Protein AF-A0A1G1P0Q4-F1 (afdb_monomer)

Structure (mmCIF, N/CA/C/O backbone):
data_AF-A0A1G1P0Q4-F1
#
_entry.id   AF-A0A1G1P0Q4-F1
#
loop_
_atom_site.group_PDB
_atom_site.id
_atom_site.type_symbol
_atom_site.label_atom_id
_atom_site.label_alt_id
_atom_site.label_comp_id
_atom_site.label_asym_id
_atom_site.label_entity_id
_atom_site.label_seq_id
_atom_site.pdbx_PDB_ins_code
_atom_site.Cartn_x
_atom_site.Cartn_y
_atom_site.Cartn_z
_atom_site.occupancy
_atom_site.B_iso_or_equiv
_atom_site.auth_seq_id
_atom_site.auth_comp_id
_atom_site.auth_asym_id
_atom_site.auth_atom_id
_atom_site.pdbx_PDB_model_num
ATOM 1 N N . MET A 1 1 ? 62.555 -42.242 -41.133 1.00 44.44 1 MET A N 1
ATOM 2 C CA . MET A 1 1 ? 62.963 -41.300 -40.067 1.00 44.44 1 MET A CA 1
ATOM 3 C C . MET A 1 1 ? 62.612 -39.876 -40.473 1.00 44.44 1 MET A C 1
ATOM 5 O O . MET A 1 1 ? 63.267 -39.335 -41.353 1.00 44.44 1 MET A O 1
ATOM 9 N N . LYS A 1 2 ? 61.564 -39.318 -39.858 1.00 40.97 2 LYS A N 1
ATOM 10 C CA . LYS A 1 2 ? 61.373 -37.905 -39.478 1.00 40.97 2 LYS A CA 1
ATOM 11 C C . LYS A 1 2 ? 60.018 -37.826 -38.753 1.00 40.97 2 LYS A C 1
ATOM 13 O O . LYS A 1 2 ? 58.978 -37.995 -39.377 1.00 40.97 2 LYS A O 1
ATOM 18 N N . CYS A 1 3 ? 60.074 -37.678 -37.429 1.00 36.78 3 CYS A N 1
ATOM 19 C CA . CYS A 1 3 ? 58.982 -37.215 -36.561 1.00 36.78 3 CYS A CA 1
ATOM 20 C C . CYS A 1 3 ? 58.576 -35.786 -37.001 1.00 36.78 3 CYS A C 1
ATOM 22 O O . CYS A 1 3 ? 59.406 -35.089 -37.582 1.00 36.78 3 CYS A O 1
ATOM 24 N N . SER A 1 4 ? 57.343 -35.293 -36.852 1.00 47.09 4 SER A N 1
ATOM 25 C CA . SER A 1 4 ? 56.634 -34.990 -35.596 1.00 47.09 4 SER A CA 1
ATOM 26 C C . SER A 1 4 ? 55.194 -34.493 -35.902 1.00 47.09 4 SER A C 1
ATOM 28 O O . SER A 1 4 ? 54.896 -34.209 -37.062 1.00 47.09 4 SER A O 1
ATOM 30 N N . PRO A 1 5 ? 54.313 -34.379 -34.885 1.00 57.56 5 PRO A N 1
ATOM 31 C CA . PRO A 1 5 ? 52.849 -34.373 -34.983 1.00 57.56 5 PRO A CA 1
ATOM 32 C C . PRO A 1 5 ? 52.244 -32.962 -34.843 1.00 57.56 5 PRO A C 1
ATOM 34 O O . PRO A 1 5 ? 52.969 -32.028 -34.541 1.00 57.56 5 PRO A O 1
ATOM 37 N N . PHE A 1 6 ? 50.927 -32.800 -35.011 1.00 44.81 6 PHE A N 1
ATOM 38 C CA . PHE A 1 6 ? 50.040 -32.172 -34.013 1.00 44.81 6 PHE A CA 1
ATOM 39 C C . PHE A 1 6 ? 48.583 -32.186 -34.495 1.00 44.81 6 PHE A C 1
ATOM 41 O O . PHE A 1 6 ? 48.262 -31.900 -35.646 1.00 44.81 6 PHE A O 1
ATOM 48 N N . ALA A 1 7 ? 47.717 -32.566 -33.564 1.00 46.75 7 ALA A N 1
ATOM 49 C CA . ALA A 1 7 ? 46.279 -32.689 -33.686 1.00 46.75 7 ALA A CA 1
ATOM 50 C C . ALA A 1 7 ? 45.574 -31.360 -33.994 1.00 46.75 7 ALA A C 1
ATOM 52 O O . ALA A 1 7 ? 46.015 -30.295 -33.564 1.00 46.75 7 ALA A O 1
ATOM 53 N N . ARG A 1 8 ? 44.388 -31.449 -34.602 1.00 42.72 8 ARG A N 1
ATOM 54 C CA . ARG A 1 8 ? 43.324 -30.464 -34.389 1.00 42.72 8 ARG A CA 1
ATOM 55 C C . ARG A 1 8 ? 41.963 -31.152 -34.400 1.00 42.72 8 ARG A C 1
ATOM 57 O O . ARG A 1 8 ? 41.408 -31.481 -35.440 1.00 42.72 8 ARG A O 1
ATOM 64 N N . ALA A 1 9 ? 41.485 -31.406 -33.188 1.00 43.06 9 ALA A N 1
ATOM 65 C CA . ALA A 1 9 ? 40.087 -31.636 -32.888 1.00 43.06 9 ALA A CA 1
ATOM 66 C C . ALA A 1 9 ? 39.317 -30.301 -32.893 1.00 43.06 9 ALA A C 1
ATOM 68 O O . ALA A 1 9 ? 39.923 -29.230 -32.852 1.00 43.06 9 ALA A O 1
ATOM 69 N N . ALA A 1 10 ? 37.993 -30.441 -32.809 1.00 39.91 10 ALA A N 1
ATOM 70 C CA . ALA A 1 10 ? 36.994 -29.467 -32.363 1.00 39.91 10 ALA A CA 1
ATOM 71 C C . ALA A 1 10 ? 36.2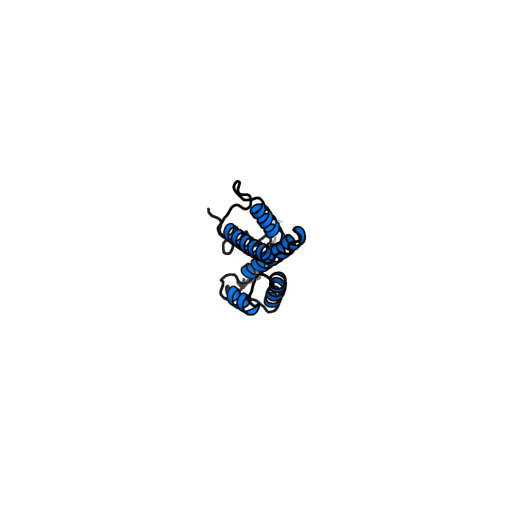00 -28.715 -33.451 1.00 39.91 10 ALA A C 1
ATOM 73 O O . ALA A 1 10 ? 36.581 -27.661 -33.945 1.00 39.91 10 ALA A O 1
ATOM 74 N N . ALA A 1 11 ? 35.023 -29.293 -33.720 1.00 43.69 11 ALA A N 1
ATOM 75 C CA . ALA A 1 11 ? 33.716 -28.668 -33.495 1.00 43.69 11 ALA A CA 1
ATOM 76 C C . ALA A 1 11 ? 33.438 -27.329 -34.203 1.00 43.69 11 ALA A C 1
ATOM 78 O O . ALA A 1 11 ? 33.669 -26.246 -33.669 1.00 43.69 11 ALA A O 1
ATOM 79 N N . GLY A 1 12 ? 32.823 -27.425 -35.384 1.00 38.66 12 GLY A N 1
ATOM 80 C CA . GLY A 1 12 ? 32.175 -26.308 -36.067 1.00 38.66 12 GLY A CA 1
ATOM 81 C C . GLY A 1 12 ? 30.812 -25.982 -35.449 1.00 38.66 12 GLY A C 1
ATOM 82 O O . GLY A 1 12 ? 29.842 -26.695 -35.674 1.00 38.66 12 GLY A O 1
ATOM 83 N N . ALA A 1 13 ? 30.809 -24.919 -34.646 1.00 45.72 13 ALA A N 1
ATOM 84 C CA . ALA A 1 13 ? 29.729 -24.016 -34.240 1.00 45.72 13 ALA A CA 1
ATOM 85 C C . ALA A 1 13 ? 28.263 -24.403 -34.549 1.00 45.72 13 ALA A C 1
ATOM 87 O O . ALA A 1 13 ? 27.768 -24.222 -35.660 1.00 45.72 13 ALA A O 1
ATOM 88 N N . VAL A 1 14 ? 27.520 -24.766 -33.498 1.00 49.31 14 VAL A N 1
ATOM 89 C CA . VAL A 1 14 ? 26.058 -24.611 -33.448 1.00 49.31 14 VAL A CA 1
ATOM 90 C C . VAL A 1 14 ? 25.770 -23.165 -33.040 1.00 49.31 14 VAL A C 1
ATOM 92 O O . VAL A 1 14 ? 26.030 -22.777 -31.901 1.00 49.31 14 VAL A O 1
ATOM 95 N N . LEU A 1 15 ? 25.256 -22.354 -33.967 1.00 42.78 15 LEU A N 1
ATOM 96 C CA . LEU A 1 15 ? 24.732 -21.023 -33.656 1.00 42.78 15 LEU A CA 1
ATOM 97 C C . LEU A 1 15 ? 23.415 -21.189 -32.879 1.00 42.78 15 LEU A C 1
ATOM 99 O O . LEU A 1 15 ? 22.358 -21.417 -33.463 1.00 42.78 15 LEU A O 1
ATOM 103 N N . PHE A 1 16 ? 23.474 -21.085 -31.553 1.00 45.25 16 PHE A N 1
ATOM 104 C CA . PHE A 1 16 ? 22.283 -20.874 -30.735 1.00 45.25 16 PHE A CA 1
ATOM 105 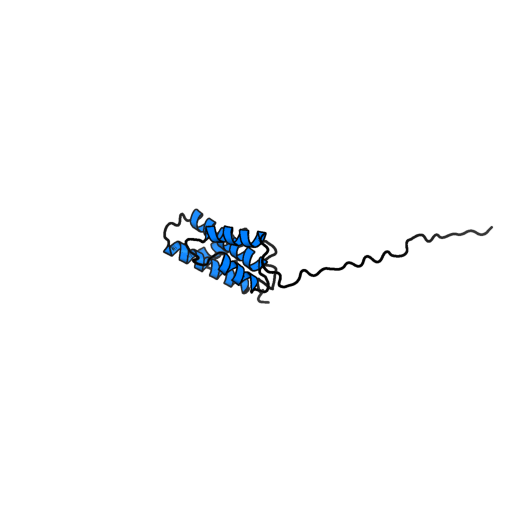C C . PHE A 1 16 ? 21.855 -19.413 -30.887 1.00 45.25 16 PHE A C 1
ATOM 107 O O . PHE A 1 16 ? 22.423 -18.512 -30.270 1.00 45.25 16 PHE A O 1
ATOM 114 N N . ALA A 1 17 ? 20.856 -19.172 -31.734 1.00 48.28 17 ALA A N 1
ATOM 115 C CA . ALA A 1 17 ? 20.127 -17.915 -31.743 1.00 48.28 17 ALA A CA 1
ATOM 116 C C . ALA A 1 17 ? 19.350 -17.804 -30.422 1.00 48.28 17 ALA A C 1
ATOM 118 O O . ALA A 1 17 ? 18.264 -18.362 -30.270 1.00 48.28 17 ALA A O 1
ATOM 119 N N . VAL A 1 18 ? 19.927 -17.107 -29.443 1.00 50.62 18 VAL A N 1
ATOM 120 C CA . VAL A 1 18 ? 19.205 -16.679 -28.243 1.00 50.62 18 VAL A CA 1
ATOM 121 C C . VAL A 1 18 ? 18.271 -15.551 -28.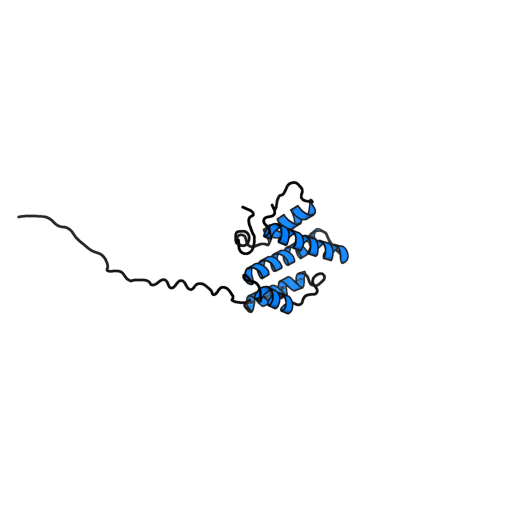673 1.00 50.62 18 VAL A C 1
ATOM 123 O O . VAL A 1 18 ? 18.637 -14.379 -28.686 1.00 50.62 18 VAL A O 1
ATOM 126 N N . LEU A 1 19 ? 17.058 -15.923 -29.083 1.00 42.25 19 LEU A N 1
ATOM 127 C CA . LEU A 1 19 ? 15.924 -15.010 -29.184 1.00 42.25 19 LEU A CA 1
ATOM 128 C C . LEU A 1 19 ? 15.579 -14.555 -27.765 1.00 42.25 19 LEU A C 1
ATOM 130 O O . LEU A 1 19 ? 14.773 -15.173 -27.070 1.00 42.25 19 LEU A O 1
ATOM 134 N N . TRP A 1 20 ? 16.228 -13.481 -27.321 1.00 49.28 20 TRP A N 1
ATOM 135 C CA . TRP A 1 20 ? 15.830 -12.745 -26.132 1.00 49.28 20 TRP A CA 1
ATOM 136 C C . TRP A 1 20 ? 14.453 -12.143 -26.423 1.00 49.28 20 TRP A C 1
ATOM 138 O O . TRP A 1 20 ? 14.332 -11.076 -27.019 1.00 49.28 20 TRP A O 1
ATOM 148 N N . SER A 1 21 ? 13.392 -12.868 -26.070 1.00 42.62 21 SER A N 1
ATOM 149 C CA . SER A 1 21 ? 12.046 -12.305 -26.061 1.00 42.62 21 SER A CA 1
ATOM 150 C C . SER A 1 21 ? 12.016 -11.267 -24.947 1.00 42.62 21 SER A C 1
ATOM 152 O O . SER A 1 21 ? 11.868 -11.608 -23.775 1.00 42.62 21 SER A O 1
ATOM 154 N N . ALA A 1 22 ? 12.230 -10.001 -25.301 1.00 51.31 22 ALA A N 1
ATOM 155 C CA . ALA A 1 22 ? 11.857 -8.893 -24.443 1.00 51.31 22 ALA A CA 1
ATOM 156 C C . ALA A 1 22 ? 10.357 -9.049 -24.158 1.00 51.31 22 ALA A C 1
ATOM 158 O O . ALA A 1 22 ? 9.542 -9.021 -25.083 1.00 51.31 22 ALA A O 1
ATOM 159 N N . ALA A 1 23 ? 9.997 -9.300 -22.897 1.00 47.41 23 ALA A N 1
ATOM 160 C CA . ALA A 1 23 ? 8.605 -9.252 -22.480 1.00 47.41 23 ALA A CA 1
ATOM 161 C C . ALA A 1 23 ? 8.045 -7.885 -22.909 1.00 47.41 23 ALA A C 1
ATOM 163 O O . ALA A 1 23 ? 8.718 -6.875 -22.683 1.00 47.41 23 ALA A O 1
ATOM 164 N N . PRO A 1 24 ? 6.879 -7.826 -23.574 1.00 49.62 24 PRO A N 1
ATOM 165 C CA . PRO A 1 24 ? 6.368 -6.564 -24.076 1.00 49.62 24 PRO A CA 1
ATOM 166 C C . PRO A 1 24 ? 6.151 -5.617 -22.895 1.00 49.62 24 PRO A C 1
ATOM 168 O O . PRO A 1 24 ? 5.352 -5.893 -21.997 1.00 49.62 24 PRO A O 1
ATOM 171 N N . ALA A 1 25 ? 6.876 -4.498 -22.900 1.00 48.16 25 ALA A N 1
ATOM 172 C CA . ALA A 1 25 ? 6.549 -3.351 -22.072 1.00 48.16 25 ALA A CA 1
ATOM 173 C C . ALA A 1 25 ? 5.105 -2.944 -22.415 1.00 48.16 25 ALA A C 1
ATOM 175 O O . ALA A 1 25 ? 4.821 -2.593 -23.559 1.00 48.16 25 ALA A O 1
ATOM 176 N N . GLY A 1 26 ? 4.185 -3.084 -21.456 1.00 56.97 26 GLY A N 1
ATOM 177 C CA . GLY A 1 26 ? 2.760 -2.780 -21.647 1.00 56.97 26 GLY A CA 1
ATOM 178 C C . GLY A 1 26 ? 1.783 -3.950 -21.480 1.00 56.97 26 GLY A C 1
ATOM 179 O O . GLY A 1 26 ? 0.600 -3.787 -21.771 1.00 56.97 26 GLY A O 1
ATOM 180 N N . ALA A 1 27 ? 2.216 -5.122 -21.004 1.00 70.50 27 ALA A N 1
ATOM 181 C CA . ALA A 1 27 ? 1.265 -6.150 -20.581 1.00 70.50 27 ALA A CA 1
ATOM 182 C C . ALA A 1 27 ? 0.580 -5.733 -19.264 1.00 70.50 27 ALA A C 1
ATOM 184 O O . ALA A 1 27 ? 1.242 -5.549 -18.242 1.00 70.50 27 ALA A O 1
ATOM 185 N N . GLY A 1 28 ? -0.748 -5.581 -19.295 1.00 87.00 28 GLY A N 1
ATOM 186 C CA . GLY A 1 28 ? -1.556 -5.376 -18.092 1.00 87.00 28 GLY A CA 1
ATOM 187 C C . GLY A 1 28 ? -1.462 -6.553 -17.113 1.00 87.00 28 GLY A C 1
ATOM 188 O O . GLY A 1 28 ? -0.876 -7.598 -17.405 1.00 87.00 28 GLY A O 1
ATOM 189 N N . LEU A 1 29 ? -2.058 -6.391 -15.934 1.00 92.62 29 LEU A N 1
ATOM 190 C CA . LEU A 1 29 ? -2.096 -7.419 -14.906 1.00 92.62 29 LEU A CA 1
ATOM 191 C C . LEU A 1 29 ? -2.792 -8.691 -15.408 1.00 92.62 29 LEU A C 1
ATOM 193 O O . LEU A 1 29 ? -3.861 -8.668 -16.009 1.00 92.62 29 LEU A O 1
ATOM 197 N N . THR A 1 30 ? -2.175 -9.824 -15.106 1.00 93.94 30 THR A N 1
ATOM 198 C CA . THR A 1 30 ? -2.726 -11.167 -15.311 1.00 93.94 30 THR A CA 1
ATOM 199 C C . THR A 1 30 ? -3.786 -11.493 -14.256 1.00 93.94 30 THR A C 1
ATOM 201 O O . THR A 1 30 ? -3.768 -10.940 -13.158 1.00 93.94 30 THR A O 1
ATOM 204 N N . GLY A 1 31 ? -4.646 -12.487 -14.502 1.00 92.12 31 GLY A N 1
ATOM 205 C CA . GLY A 1 31 ? -5.685 -12.879 -13.534 1.00 92.12 31 GLY A CA 1
ATOM 206 C C . GLY A 1 31 ? -5.153 -13.286 -12.147 1.00 92.12 31 GLY A C 1
ATOM 207 O O . GLY A 1 31 ? -5.824 -13.089 -11.135 1.00 92.12 31 GLY A O 1
ATOM 208 N N . GLY A 1 32 ? -3.924 -13.812 -12.056 1.00 94.62 32 GLY A N 1
ATOM 209 C CA . GLY A 1 32 ? -3.269 -14.069 -10.766 1.00 94.62 32 GLY A CA 1
ATOM 210 C C . GLY A 1 32 ? -2.893 -12.784 -10.019 1.00 94.62 32 GLY A C 1
ATOM 211 O O . GLY A 1 32 ? -3.009 -12.714 -8.797 1.00 94.62 32 GLY A O 1
ATOM 212 N N . GLN A 1 33 ? -2.488 -11.750 -10.751 1.00 97.00 33 GLN A N 1
ATOM 213 C CA . GLN A 1 33 ? -2.165 -10.430 -10.211 1.00 97.00 33 GLN A CA 1
ATOM 214 C C . GLN A 1 33 ? -3.430 -9.628 -9.861 1.00 97.00 33 GLN A C 1
ATOM 216 O O . GLN A 1 33 ? -3.458 -8.958 -8.835 1.00 97.00 33 GLN A O 1
ATOM 221 N N . GLU A 1 34 ? -4.513 -9.762 -10.624 1.00 97.00 34 GLU A N 1
ATOM 222 C CA . GLU A 1 34 ? -5.813 -9.166 -10.280 1.00 97.00 34 GLU A CA 1
ATOM 223 C C . GLU A 1 34 ? -6.367 -9.720 -8.956 1.00 97.00 34 GLU A C 1
ATOM 225 O O . GLU A 1 34 ? -6.865 -8.969 -8.115 1.00 97.00 34 GLU A O 1
ATOM 230 N N . LYS A 1 35 ? -6.210 -11.030 -8.705 1.00 97.50 35 LYS A N 1
ATOM 231 C CA . LYS A 1 35 ? -6.560 -11.636 -7.406 1.00 97.50 35 LYS A CA 1
ATOM 232 C C . LYS A 1 35 ? -5.754 -11.041 -6.252 1.00 97.50 35 LYS A C 1
ATOM 234 O O . LYS A 1 35 ? -6.303 -10.834 -5.172 1.00 97.50 35 LYS A O 1
ATOM 239 N N . ARG A 1 36 ? -4.473 -10.745 -6.480 1.00 98.19 36 ARG A N 1
ATOM 240 C CA . ARG A 1 36 ? -3.609 -10.084 -5.494 1.00 98.19 36 ARG A CA 1
ATOM 241 C C . ARG A 1 36 ? -4.073 -8.657 -5.190 1.00 98.19 36 ARG A C 1
ATOM 243 O O . ARG A 1 36 ? -4.115 -8.290 -4.020 1.00 98.19 36 ARG A O 1
ATOM 250 N N . VAL A 1 37 ? -4.534 -7.899 -6.196 1.00 98.06 37 VAL A N 1
ATOM 251 C CA . VAL A 1 37 ? -5.185 -6.590 -5.965 1.00 98.06 37 VAL A CA 1
ATOM 252 C C . VAL A 1 37 ? -6.384 -6.747 -5.032 1.00 98.06 37 VAL A C 1
ATOM 254 O O . VAL A 1 37 ? -6.495 -6.014 -4.053 1.00 98.06 37 VAL A O 1
ATOM 257 N N . ALA A 1 38 ? -7.266 -7.716 -5.296 1.00 97.62 38 ALA A N 1
ATOM 258 C CA . ALA A 1 38 ? -8.448 -7.940 -4.464 1.00 97.62 38 ALA A CA 1
ATOM 259 C C . ALA A 1 38 ? -8.083 -8.291 -3.009 1.00 97.62 38 ALA A C 1
ATOM 261 O O . ALA A 1 38 ? -8.677 -7.745 -2.081 1.00 97.62 38 ALA A O 1
ATOM 262 N N . GLN A 1 39 ? -7.075 -9.145 -2.804 1.00 98.00 39 GLN A N 1
ATOM 263 C CA . GLN A 1 39 ? -6.579 -9.508 -1.472 1.00 98.00 39 GLN A CA 1
ATOM 264 C C . GLN A 1 39 ? -5.997 -8.305 -0.722 1.00 98.00 39 GLN A C 1
ATOM 266 O O . GLN A 1 39 ? -6.344 -8.078 0.436 1.00 98.00 39 GLN A O 1
ATOM 271 N N . ALA A 1 40 ? -5.155 -7.506 -1.381 1.00 97.81 40 ALA A N 1
ATOM 272 C CA . ALA A 1 40 ? -4.598 -6.294 -0.789 1.00 97.81 40 ALA A CA 1
ATOM 273 C C . ALA A 1 40 ? -5.695 -5.269 -0.463 1.00 97.81 40 ALA A C 1
ATOM 275 O O . ALA A 1 40 ? -5.681 -4.680 0.617 1.00 97.81 40 ALA A O 1
ATOM 276 N N . ARG A 1 41 ? -6.695 -5.114 -1.345 1.00 97.88 41 ARG A N 1
ATOM 277 C CA . ARG A 1 41 ? -7.851 -4.240 -1.107 1.00 97.88 41 ARG A CA 1
ATOM 278 C C . ARG A 1 41 ? -8.551 -4.650 0.189 1.00 97.88 41 ARG A C 1
ATOM 280 O O . ARG A 1 41 ? -8.856 -3.778 0.990 1.00 97.88 41 ARG A O 1
ATOM 287 N N . MET A 1 42 ? -8.813 -5.935 0.433 1.00 97.75 42 MET A N 1
ATOM 288 C CA . MET A 1 42 ? -9.532 -6.355 1.649 1.00 97.75 42 MET A CA 1
ATOM 289 C C . MET A 1 42 ? -8.904 -5.808 2.942 1.00 97.75 42 MET A C 1
ATOM 291 O O . MET A 1 42 ? -9.628 -5.453 3.862 1.00 97.75 42 MET A O 1
ATOM 295 N N . LEU A 1 43 ? -7.578 -5.651 2.995 1.00 97.75 43 LEU A N 1
ATOM 296 C CA . LEU A 1 43 ? -6.888 -5.066 4.153 1.00 97.75 43 LEU A CA 1
ATOM 297 C C . LEU A 1 43 ? -7.123 -3.556 4.320 1.00 97.75 43 LEU A C 1
ATOM 299 O O . LEU A 1 43 ? -6.902 -3.012 5.398 1.00 97.75 43 LEU A O 1
ATOM 303 N N . LEU A 1 44 ? -7.535 -2.878 3.254 1.00 97.81 44 LEU A N 1
ATOM 304 C CA . LEU A 1 44 ? -7.709 -1.431 3.162 1.00 97.81 44 LEU A CA 1
ATOM 305 C C . LEU A 1 44 ? -9.183 -1.017 3.076 1.00 97.81 44 LEU A C 1
ATOM 307 O O . LEU A 1 44 ? -9.471 0.152 2.835 1.00 97.81 44 LEU A O 1
ATOM 311 N N . GLU A 1 45 ? -10.127 -1.941 3.265 1.00 96.00 45 GLU A N 1
ATOM 312 C CA . GLU A 1 45 ? -11.540 -1.702 2.956 1.00 96.00 45 GLU A CA 1
ATOM 313 C C . GLU A 1 45 ? -12.192 -0.555 3.730 1.00 96.00 45 GLU A C 1
ATOM 315 O O . GLU A 1 45 ? -13.091 0.105 3.214 1.00 96.00 45 GLU A O 1
ATOM 320 N N . GLU A 1 46 ? -11.710 -0.305 4.945 1.00 94.81 46 GLU A N 1
ATOM 321 C CA . GLU A 1 46 ? -12.199 0.755 5.826 1.00 94.81 46 GLU A CA 1
ATOM 322 C C . GLU A 1 46 ? -11.675 2.149 5.432 1.00 94.81 46 GLU A C 1
ATOM 324 O O . GLU A 1 46 ? -12.217 3.162 5.876 1.00 94.81 46 GLU A O 1
ATOM 329 N N . VAL A 1 47 ? -10.601 2.222 4.635 1.00 97.00 47 VAL A N 1
ATOM 330 C CA . VAL A 1 47 ? -9.845 3.464 4.376 1.00 97.00 47 VAL A CA 1
ATOM 331 C C . VAL A 1 47 ? -9.688 3.808 2.894 1.00 97.00 47 VAL A C 1
ATOM 333 O O . VAL A 1 47 ? -9.458 4.975 2.571 1.00 97.00 47 VAL A O 1
ATOM 336 N N . ASP A 1 48 ? -9.851 2.835 1.997 1.00 96.44 48 ASP A N 1
ATOM 337 C CA . ASP A 1 48 ? -9.810 3.001 0.544 1.00 96.44 48 ASP A CA 1
ATOM 338 C C . ASP A 1 48 ? -11.155 2.583 -0.073 1.00 96.44 48 ASP A C 1
ATOM 340 O O . ASP A 1 48 ? -11.533 1.406 -0.106 1.00 96.44 48 ASP A O 1
ATOM 344 N N . ALA A 1 49 ? -11.896 3.581 -0.559 1.00 95.62 49 ALA A N 1
ATOM 345 C CA . ALA A 1 49 ? -13.218 3.390 -1.151 1.00 95.62 49 ALA A CA 1
ATOM 346 C C . ALA A 1 49 ? -13.163 2.810 -2.572 1.00 95.62 49 ALA A C 1
ATOM 348 O O . ALA A 1 49 ? -14.192 2.369 -3.081 1.00 95.62 49 ALA A O 1
ATOM 349 N N . ARG A 1 50 ? -11.986 2.807 -3.214 1.00 96.38 50 ARG A N 1
ATOM 350 C CA . ARG A 1 50 ? -11.832 2.268 -4.565 1.00 96.38 50 ARG A CA 1
ATOM 351 C C . ARG A 1 50 ? -12.112 0.768 -4.575 1.00 96.38 50 ARG A C 1
ATOM 353 O O . ARG A 1 50 ? -11.714 0.014 -3.680 1.00 96.38 50 ARG A O 1
ATOM 360 N N . SER A 1 51 ? -12.786 0.331 -5.625 1.00 97.50 51 SER A N 1
ATOM 361 C CA . SER A 1 51 ? -12.980 -1.075 -5.943 1.00 97.50 51 SER A CA 1
ATOM 362 C C . SER A 1 51 ? -11.687 -1.698 -6.477 1.00 97.50 51 SER A C 1
ATOM 364 O O . SER A 1 51 ? -10.825 -1.021 -7.040 1.00 97.50 51 SER A O 1
ATOM 366 N N . ALA A 1 52 ? -11.572 -3.025 -6.371 1.00 97.00 52 ALA A N 1
ATOM 367 C CA . ALA A 1 52 ? -10.449 -3.748 -6.970 1.00 97.00 52 ALA A CA 1
ATOM 368 C C . ALA A 1 52 ? -10.356 -3.505 -8.487 1.00 97.00 52 ALA A C 1
ATOM 370 O O . ALA A 1 52 ? -9.256 -3.423 -9.024 1.00 97.00 52 ALA A O 1
ATOM 371 N N . ARG A 1 53 ? -11.499 -3.344 -9.173 1.00 97.12 53 ARG A N 1
ATOM 372 C CA . ARG A 1 53 ? -11.528 -3.087 -10.616 1.00 97.12 53 ARG A CA 1
ATOM 373 C C . ARG A 1 53 ? -10.934 -1.728 -10.971 1.00 97.12 53 ARG A C 1
ATOM 375 O O . ARG A 1 53 ? -10.102 -1.670 -11.868 1.00 97.12 53 ARG A O 1
ATOM 382 N N . GLU A 1 54 ? -11.308 -0.673 -10.249 1.00 97.81 54 GLU A N 1
ATOM 383 C CA . GLU A 1 54 ? -10.744 0.667 -10.460 1.00 97.81 54 GLU A CA 1
ATOM 384 C C . GLU A 1 54 ? -9.225 0.672 -10.264 1.00 97.81 54 GLU A C 1
ATOM 386 O O . GLU A 1 54 ? -8.506 1.256 -11.069 1.00 97.81 54 GLU A O 1
ATOM 391 N N . ILE A 1 55 ? -8.731 -0.037 -9.245 1.00 97.56 55 ILE A N 1
ATOM 392 C CA . ILE A 1 55 ? -7.294 -0.158 -8.971 1.00 97.56 55 ILE A CA 1
ATOM 393 C C . ILE A 1 55 ? -6.574 -0.922 -10.095 1.00 97.56 55 ILE A C 1
ATOM 395 O O . ILE A 1 55 ? -5.514 -0.496 -10.546 1.00 97.56 55 ILE A O 1
ATOM 399 N N . ILE A 1 56 ? -7.149 -2.027 -10.582 1.00 97.44 56 ILE A N 1
ATOM 400 C CA . ILE A 1 56 ? -6.601 -2.785 -11.721 1.00 97.44 56 ILE A CA 1
ATOM 401 C C . ILE A 1 56 ? -6.525 -1.900 -12.971 1.00 97.44 56 ILE A C 1
ATOM 403 O O . ILE A 1 56 ? -5.496 -1.875 -13.647 1.00 97.44 56 ILE A O 1
ATOM 407 N N . ASP A 1 57 ? -7.596 -1.163 -13.272 1.00 96.50 57 ASP A N 1
ATOM 408 C CA . ASP A 1 57 ? -7.650 -0.268 -14.429 1.00 96.50 57 ASP A CA 1
ATOM 409 C C . ASP A 1 57 ? -6.634 0.880 -14.308 1.00 96.50 57 ASP A C 1
ATOM 411 O O . ASP A 1 57 ? -6.025 1.262 -15.307 1.00 96.50 57 ASP A O 1
ATOM 415 N N . GLU A 1 58 ? -6.406 1.402 -13.100 1.00 95.06 58 GLU A N 1
ATOM 416 C CA . GLU A 1 58 ? -5.359 2.387 -12.812 1.00 95.06 58 GLU A CA 1
ATOM 417 C C . GLU A 1 58 ? -3.962 1.797 -13.063 1.00 95.06 58 GLU A C 1
ATOM 419 O O . GLU A 1 58 ? -3.190 2.365 -13.835 1.00 95.06 58 GLU A O 1
ATOM 424 N N . PHE A 1 59 ? -3.653 0.623 -12.502 1.00 95.25 59 PHE A N 1
ATOM 425 C CA . PHE A 1 59 ? -2.338 -0.012 -12.653 1.00 95.25 59 PHE A CA 1
ATOM 426 C C . PHE A 1 59 ? -2.027 -0.367 -14.104 1.00 95.25 59 PHE A C 1
ATOM 428 O O . PHE A 1 59 ? -0.911 -0.126 -14.561 1.00 95.25 59 PHE A O 1
ATOM 435 N N . ASN A 1 60 ? -3.012 -0.855 -14.856 1.00 94.94 60 ASN A N 1
ATOM 436 C CA . ASN A 1 60 ? -2.858 -1.199 -16.271 1.00 94.94 60 ASN A CA 1
ATOM 437 C C . ASN A 1 60 ? -2.578 0.008 -17.178 1.00 94.94 60 ASN A C 1
ATOM 439 O O . ASN A 1 60 ? -2.099 -0.177 -18.293 1.00 94.94 60 ASN A O 1
ATOM 443 N N . ARG A 1 61 ? -2.865 1.234 -16.721 1.00 93.31 61 ARG A N 1
ATOM 444 C CA . ARG A 1 61 ? -2.530 2.476 -17.441 1.00 93.31 61 ARG A CA 1
ATOM 445 C C . ARG A 1 61 ? -1.123 2.983 -17.133 1.00 93.31 61 ARG A C 1
ATOM 447 O O . ARG A 1 61 ? -0.677 3.939 -17.763 1.00 93.31 61 ARG A O 1
ATOM 454 N N . THR A 1 62 ? -0.433 2.380 -16.168 1.00 88.44 62 THR A N 1
ATOM 455 C CA . THR A 1 62 ? 0.941 2.751 -15.821 1.00 88.44 62 THR A CA 1
ATOM 456 C C . THR A 1 62 ? 1.957 1.983 -16.673 1.00 88.44 62 THR A C 1
ATOM 458 O O . THR A 1 62 ? 1.672 0.864 -17.103 1.00 88.44 62 THR A O 1
ATOM 461 N N . PRO A 1 63 ? 3.174 2.521 -16.873 1.00 86.88 63 PRO A N 1
ATOM 462 C CA . PRO A 1 63 ? 4.256 1.798 -17.547 1.00 86.88 63 PRO A CA 1
ATOM 463 C C . PRO A 1 63 ? 4.722 0.531 -16.811 1.00 86.88 63 PRO A C 1
ATOM 465 O O . PRO A 1 63 ? 5.300 -0.357 -17.433 1.00 86.88 63 PRO A O 1
ATOM 468 N N . ALA A 1 64 ? 4.459 0.432 -15.501 1.00 90.62 64 ALA A N 1
ATOM 469 C CA . ALA A 1 64 ? 4.878 -0.685 -14.657 1.00 90.62 64 ALA A CA 1
ATOM 470 C C . ALA A 1 64 ? 3.715 -1.205 -13.777 1.00 90.62 64 ALA A C 1
ATOM 472 O O . ALA A 1 64 ? 3.706 -0.986 -12.560 1.00 90.62 64 ALA A O 1
ATOM 473 N N . PRO A 1 65 ? 2.722 -1.918 -14.349 1.00 93.62 65 PRO A N 1
ATOM 474 C CA . PRO A 1 65 ? 1.551 -2.385 -13.598 1.00 93.62 65 PRO A CA 1
ATOM 475 C C . PRO A 1 65 ? 1.913 -3.302 -12.423 1.00 93.62 65 PRO A C 1
ATOM 477 O O . PRO A 1 65 ? 1.360 -3.178 -11.330 1.00 93.62 65 PRO A O 1
ATOM 480 N N . LEU A 1 66 ? 2.878 -4.209 -12.621 1.00 94.06 66 LEU A N 1
ATOM 481 C CA . LEU A 1 66 ? 3.326 -5.137 -11.579 1.00 94.06 66 LEU A CA 1
ATOM 482 C C . LEU A 1 66 ? 4.016 -4.415 -10.414 1.00 94.06 66 LEU A C 1
ATOM 484 O O . LEU A 1 66 ? 3.765 -4.762 -9.262 1.00 94.06 66 LEU A O 1
ATOM 488 N N . ALA A 1 67 ? 4.837 -3.405 -10.704 1.00 93.69 67 ALA A N 1
ATOM 489 C CA . ALA A 1 67 ? 5.480 -2.590 -9.679 1.00 93.69 67 ALA A CA 1
ATOM 490 C C . ALA A 1 67 ? 4.439 -1.861 -8.819 1.00 93.69 67 ALA A C 1
ATOM 492 O O . ALA A 1 67 ? 4.494 -1.911 -7.591 1.00 93.69 67 ALA A O 1
ATOM 493 N N . ASN A 1 68 ? 3.431 -1.260 -9.460 1.00 94.62 68 ASN A N 1
ATOM 494 C CA . ASN A 1 68 ? 2.334 -0.594 -8.759 1.00 94.62 68 ASN A CA 1
ATOM 495 C C . ASN A 1 68 ? 1.523 -1.564 -7.887 1.00 94.62 68 ASN A C 1
ATOM 497 O O . ASN A 1 68 ? 1.195 -1.232 -6.747 1.00 94.62 68 ASN A O 1
ATOM 501 N N . LEU A 1 69 ? 1.275 -2.790 -8.362 1.00 96.50 69 LEU A N 1
ATOM 502 C CA . LEU A 1 69 ? 0.682 -3.847 -7.538 1.00 96.50 69 LEU A CA 1
ATOM 503 C C . LEU A 1 69 ? 1.549 -4.168 -6.310 1.00 96.50 69 LEU A C 1
ATOM 505 O O . LEU A 1 69 ? 1.029 -4.218 -5.200 1.00 96.50 69 LEU A O 1
ATOM 509 N N . GLN A 1 70 ? 2.856 -4.365 -6.486 1.00 96.31 70 GLN A N 1
ATOM 510 C CA . GLN A 1 70 ? 3.763 -4.693 -5.379 1.00 96.31 70 GLN A CA 1
ATOM 511 C C . GLN A 1 70 ? 3.833 -3.574 -4.332 1.00 96.31 70 GLN A C 1
ATOM 513 O O . GLN A 1 70 ? 3.839 -3.846 -3.131 1.00 96.31 70 GLN A O 1
ATOM 518 N N . ILE A 1 71 ? 3.821 -2.312 -4.770 1.00 96.31 71 ILE A N 1
ATOM 519 C CA . ILE A 1 71 ? 3.716 -1.156 -3.872 1.00 96.31 71 ILE A CA 1
ATOM 520 C C . ILE A 1 71 ? 2.384 -1.186 -3.121 1.00 96.31 71 ILE A C 1
ATOM 522 O O . ILE A 1 71 ? 2.362 -1.008 -1.904 1.00 96.31 71 ILE A O 1
ATOM 526 N N . TYR A 1 72 ? 1.272 -1.432 -3.814 1.00 97.81 72 TYR A N 1
ATOM 527 C CA . TYR A 1 72 ? -0.052 -1.472 -3.195 1.00 97.81 72 TYR A CA 1
ATOM 528 C C . TYR A 1 72 ? -0.175 -2.575 -2.139 1.00 97.81 72 TYR A C 1
ATOM 530 O O . TYR A 1 72 ? -0.715 -2.340 -1.058 1.00 97.81 72 TYR A O 1
ATOM 538 N N . GLU A 1 73 ? 0.389 -3.752 -2.403 1.00 98.12 73 GLU A N 1
ATOM 539 C CA . GLU A 1 73 ? 0.486 -4.832 -1.419 1.00 98.12 73 GLU A CA 1
ATOM 540 C C . GLU A 1 73 ? 1.327 -4.430 -0.207 1.00 98.12 73 GLU A C 1
ATOM 542 O O . GLU A 1 73 ? 0.910 -4.666 0.927 1.00 98.12 73 GLU A O 1
ATOM 547 N N . ALA A 1 74 ? 2.473 -3.778 -0.420 1.00 97.56 74 ALA A N 1
ATOM 548 C CA . ALA A 1 74 ? 3.318 -3.306 0.672 1.00 97.56 74 ALA A CA 1
ATOM 549 C C . ALA A 1 74 ? 2.626 -2.223 1.517 1.00 97.56 74 ALA A C 1
ATOM 551 O O . ALA A 1 74 ? 2.760 -2.217 2.744 1.00 97.56 74 ALA A O 1
ATOM 552 N N . VAL A 1 75 ? 1.834 -1.345 0.893 1.00 98.06 75 VAL A N 1
ATOM 553 C CA . VAL A 1 75 ? 0.982 -0.368 1.590 1.00 98.06 75 VAL A CA 1
ATOM 554 C C . VAL A 1 75 ? -0.074 -1.082 2.431 1.00 98.06 75 VAL A C 1
ATOM 556 O O . VAL A 1 75 ? -0.217 -0.775 3.615 1.00 98.06 75 VAL A O 1
ATOM 559 N N . ALA A 1 76 ? -0.783 -2.048 1.848 1.00 98.50 76 ALA A N 1
ATOM 560 C CA . ALA A 1 76 ? -1.828 -2.813 2.520 1.00 98.50 76 ALA A CA 1
ATOM 561 C C . ALA A 1 76 ? -1.287 -3.613 3.719 1.00 98.50 76 ALA A C 1
ATOM 563 O O . ALA A 1 76 ? -1.857 -3.565 4.811 1.00 98.50 76 ALA A O 1
ATOM 564 N N . ALA A 1 77 ? -0.147 -4.285 3.545 1.00 98.25 77 ALA A N 1
ATOM 565 C CA . ALA A 1 77 ? 0.522 -5.041 4.599 1.00 98.25 77 ALA A CA 1
ATOM 566 C C . ALA A 1 77 ? 1.039 -4.128 5.722 1.00 98.25 77 ALA A C 1
ATOM 568 O O . ALA A 1 77 ? 0.807 -4.405 6.900 1.00 98.25 77 ALA A O 1
ATOM 569 N N . THR A 1 78 ? 1.664 -2.999 5.367 1.00 98.00 78 THR A N 1
ATOM 570 C CA . THR A 1 78 ? 2.106 -1.980 6.333 1.00 98.00 78 THR A CA 1
ATOM 571 C C . THR A 1 78 ? 0.938 -1.436 7.145 1.00 98.00 78 THR A C 1
ATOM 573 O O . THR A 1 78 ? 1.028 -1.355 8.370 1.00 98.00 78 THR A O 1
ATOM 576 N N . TYR A 1 79 ? -0.167 -1.086 6.484 1.00 98.31 79 TYR A N 1
ATOM 577 C CA . TYR A 1 79 ? -1.370 -0.599 7.152 1.00 98.31 79 TYR A CA 1
ATOM 578 C C . TYR A 1 79 ? -1.904 -1.630 8.151 1.00 98.31 79 TYR A C 1
ATOM 580 O O . TYR A 1 79 ? -2.045 -1.313 9.333 1.00 98.31 79 TYR A O 1
ATOM 588 N N . ALA A 1 80 ? -2.125 -2.872 7.710 1.00 97.94 80 ALA A N 1
ATOM 589 C CA . ALA A 1 80 ? -2.653 -3.933 8.563 1.00 97.94 80 ALA A CA 1
ATOM 590 C C . ALA A 1 80 ? -1.740 -4.216 9.770 1.00 97.94 80 ALA A C 1
ATOM 592 O O . ALA A 1 80 ? -2.216 -4.378 10.897 1.00 97.94 80 ALA A O 1
ATOM 593 N N . GLU A 1 81 ? -0.420 -4.231 9.560 1.00 97.69 81 GLU A N 1
ATOM 594 C CA . GLU A 1 81 ? 0.552 -4.440 10.632 1.00 97.69 81 GLU A CA 1
ATOM 595 C C . GLU A 1 81 ? 0.528 -3.301 11.656 1.00 97.69 81 GLU A C 1
ATOM 597 O O . GLU A 1 81 ? 0.493 -3.560 12.861 1.00 97.69 81 GLU A O 1
ATOM 602 N N . LEU A 1 82 ? 0.537 -2.045 11.206 1.00 96.12 82 LEU A N 1
ATOM 603 C CA . LEU A 1 82 ? 0.580 -0.888 12.099 1.00 96.12 82 LEU A CA 1
ATOM 604 C C . LEU A 1 82 ? -0.738 -0.693 12.856 1.00 96.12 82 LEU A C 1
ATOM 606 O O . LEU A 1 82 ? -0.692 -0.434 14.059 1.00 96.12 82 LEU A O 1
ATOM 610 N N . VAL A 1 83 ? -1.888 -0.902 12.205 1.00 96.94 83 VAL A N 1
ATOM 611 C CA . VAL A 1 83 ? -3.206 -0.896 12.865 1.00 96.94 83 VAL A CA 1
ATOM 612 C C . VAL A 1 83 ? -3.249 -1.937 13.977 1.00 96.94 83 VAL A C 1
ATOM 614 O O . VAL A 1 83 ? -3.628 -1.611 15.101 1.00 96.94 83 VAL A O 1
ATOM 617 N N . LYS A 1 84 ? -2.792 -3.165 13.697 1.00 96.50 84 LYS A N 1
ATOM 618 C CA . LYS A 1 84 ? -2.741 -4.239 14.694 1.00 96.50 84 LYS A CA 1
ATOM 619 C C . LYS A 1 84 ? -1.784 -3.909 15.839 1.00 96.50 84 LYS A C 1
ATOM 621 O O . LYS A 1 84 ? -2.154 -4.042 16.998 1.00 96.50 84 LYS A O 1
ATOM 626 N N . ARG A 1 85 ? -0.558 -3.469 15.538 1.00 94.56 85 ARG A N 1
ATOM 627 C CA . ARG A 1 85 ? 0.475 -3.177 16.552 1.00 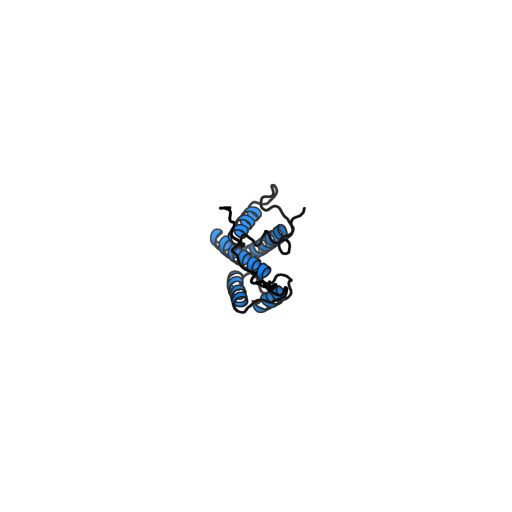94.56 85 ARG A CA 1
ATOM 628 C C . ARG A 1 85 ? 0.126 -2.003 17.464 1.00 94.56 85 ARG A C 1
ATOM 630 O O . ARG A 1 85 ? 0.636 -1.943 18.578 1.00 94.56 85 ARG A O 1
ATOM 637 N N . LYS A 1 86 ? -0.659 -1.042 16.977 1.00 92.00 86 LYS A N 1
ATOM 638 C CA . LYS A 1 86 ? -1.108 0.129 17.745 1.00 92.00 86 LYS A CA 1
ATOM 639 C C . LYS A 1 86 ? -2.521 -0.025 18.300 1.00 92.00 86 LYS A C 1
ATOM 641 O O . LYS A 1 86 ? -3.017 0.938 18.873 1.00 92.00 86 LYS A O 1
ATOM 646 N N . GLU A 1 87 ? -3.144 -1.191 18.107 1.00 95.00 87 GLU A N 1
ATOM 647 C CA . GLU A 1 87 ? -4.524 -1.475 18.517 1.00 95.00 87 GLU A CA 1
ATOM 648 C C . GLU A 1 87 ? -5.490 -0.363 18.071 1.00 95.00 87 GLU A C 1
ATOM 650 O O . GLU A 1 87 ? -6.356 0.089 18.816 1.00 95.00 87 GLU A O 1
ATOM 655 N N . MET A 1 88 ? -5.306 0.136 16.842 1.00 94.62 88 MET A N 1
ATOM 656 C CA . MET A 1 88 ? -6.053 1.297 16.360 1.00 94.62 88 MET A CA 1
ATOM 657 C C . MET A 1 88 ? -7.501 0.910 16.085 1.00 94.62 88 MET A C 1
ATOM 659 O O . MET A 1 88 ? -7.783 0.111 15.192 1.00 94.62 88 MET A O 1
ATOM 663 N N . THR A 1 89 ? -8.422 1.524 16.818 1.00 94.31 89 THR A N 1
ATOM 664 C CA . THR A 1 89 ? -9.870 1.335 16.653 1.00 94.31 89 THR A CA 1
ATOM 665 C C . THR A 1 89 ? -10.542 2.531 15.983 1.00 94.31 89 THR A C 1
ATOM 667 O O . THR A 1 89 ? -11.525 2.350 15.270 1.00 94.31 89 THR A O 1
ATOM 670 N N . ASP A 1 90 ? -9.989 3.735 16.150 1.00 96.69 90 ASP A N 1
ATOM 671 C CA . ASP A 1 90 ? -10.548 4.966 15.594 1.00 96.69 90 ASP A CA 1
ATOM 672 C C . ASP A 1 90 ? -10.408 5.046 14.063 1.00 96.69 90 ASP A C 1
ATOM 674 O O . ASP A 1 90 ? -9.314 4.925 13.500 1.00 96.69 90 ASP A O 1
ATOM 678 N N . ALA A 1 91 ? -11.531 5.293 13.387 1.00 95.12 91 ALA A N 1
ATOM 679 C CA . ALA A 1 91 ? -11.602 5.339 11.930 1.00 95.12 91 ALA A CA 1
ATOM 680 C C . ALA A 1 91 ? -10.837 6.536 11.341 1.00 95.12 91 ALA A C 1
ATOM 682 O O . ALA A 1 91 ? -10.202 6.411 10.288 1.00 95.12 91 ALA A O 1
ATOM 683 N N . ALA A 1 92 ? -10.851 7.692 12.015 1.00 95.62 92 ALA A N 1
ATOM 684 C CA . ALA A 1 92 ? -10.135 8.874 11.542 1.00 95.62 92 ALA A CA 1
ATOM 685 C C . ALA A 1 92 ? -8.614 8.664 11.616 1.00 95.62 92 ALA A C 1
ATOM 687 O O . ALA A 1 92 ? -7.904 8.934 10.643 1.00 95.62 92 ALA A O 1
ATOM 688 N N . ALA A 1 93 ? -8.121 8.094 12.715 1.00 95.12 93 ALA A N 1
ATOM 689 C CA . ALA A 1 93 ? -6.719 7.751 12.904 1.00 95.12 93 ALA A CA 1
ATOM 690 C C . ALA A 1 93 ? -6.243 6.684 11.903 1.00 95.12 93 ALA A C 1
ATOM 692 O O . ALA A 1 93 ? -5.158 6.820 11.336 1.00 95.12 93 ALA A O 1
ATOM 693 N N . LYS A 1 94 ? -7.060 5.659 11.621 1.00 97.38 94 LYS A N 1
ATOM 694 C CA . LYS A 1 94 ? -6.787 4.666 10.565 1.00 97.38 94 LYS A CA 1
ATOM 695 C C . LYS A 1 94 ? -6.642 5.323 9.189 1.00 97.38 94 LYS A C 1
ATOM 697 O O . LYS A 1 94 ? -5.663 5.078 8.483 1.00 97.38 94 LYS A O 1
ATOM 702 N N . LYS A 1 95 ? -7.566 6.218 8.827 1.00 96.94 95 LYS A N 1
ATOM 703 C CA . LYS A 1 95 ? -7.505 6.964 7.561 1.00 96.94 95 LYS A CA 1
ATOM 704 C C . LYS A 1 95 ? -6.274 7.872 7.486 1.00 96.94 95 LYS A C 1
ATOM 706 O O . LYS A 1 95 ? -5.618 7.940 6.447 1.00 96.94 95 LYS A O 1
ATOM 711 N N . GLN A 1 96 ? -5.926 8.540 8.584 1.00 96.06 96 GLN A N 1
ATOM 712 C CA . GLN A 1 96 ? -4.718 9.359 8.663 1.00 96.06 96 GLN A CA 1
ATOM 713 C C . GLN A 1 96 ? -3.449 8.515 8.492 1.00 96.06 96 GLN A C 1
ATOM 715 O O . GLN A 1 96 ? -2.562 8.910 7.738 1.00 96.06 96 GLN A O 1
ATOM 720 N N . LEU A 1 97 ? -3.372 7.348 9.139 1.00 96.56 97 LEU A N 1
ATOM 721 C CA . LEU A 1 97 ? -2.260 6.414 8.978 1.00 96.56 97 LEU A CA 1
ATOM 722 C C . LEU A 1 97 ? -2.121 5.973 7.517 1.00 96.56 97 LEU A C 1
ATOM 724 O O . LEU A 1 97 ? -1.027 6.050 6.964 1.00 96.56 97 LEU A O 1
ATOM 728 N N . TYR A 1 98 ? -3.219 5.565 6.880 1.00 97.50 98 TYR A N 1
ATOM 729 C CA . TYR A 1 98 ? -3.219 5.184 5.468 1.00 97.50 98 TYR A CA 1
ATOM 730 C C . TYR A 1 98 ? -2.681 6.306 4.564 1.00 97.50 98 TYR A C 1
ATOM 732 O O . TYR A 1 98 ? -1.791 6.073 3.743 1.00 97.50 98 TYR A O 1
ATOM 740 N N . ASN A 1 99 ? -3.136 7.547 4.768 1.00 96.19 99 ASN A N 1
ATOM 741 C CA . ASN A 1 99 ? -2.623 8.706 4.032 1.00 96.19 99 ASN A CA 1
ATOM 742 C C . ASN A 1 99 ? -1.127 8.941 4.287 1.00 96.19 99 ASN A C 1
ATOM 744 O O . ASN A 1 99 ? -0.378 9.204 3.349 1.00 96.19 99 ASN A O 1
ATOM 748 N N . GLN A 1 100 ? -0.675 8.808 5.535 1.00 95.88 100 GLN A N 1
ATOM 749 C CA . GLN A 1 100 ? 0.732 8.978 5.890 1.00 95.88 100 GLN A CA 1
ATOM 750 C C . GLN A 1 100 ? 1.617 7.899 5.250 1.00 95.88 100 GLN A C 1
ATOM 752 O O . GLN A 1 100 ? 2.714 8.208 4.788 1.00 95.88 100 GLN A O 1
ATOM 757 N N . ILE A 1 101 ? 1.142 6.652 5.158 1.00 96.56 101 ILE A N 1
ATOM 758 C CA . ILE A 1 101 ? 1.843 5.574 4.446 1.00 96.56 101 ILE A CA 1
ATOM 759 C C . ILE A 1 101 ? 2.002 5.935 2.967 1.00 96.56 101 ILE A C 1
ATOM 761 O O . ILE A 1 101 ? 3.109 5.854 2.440 1.00 96.56 101 ILE A O 1
ATOM 765 N N . ARG A 1 102 ? 0.934 6.404 2.310 1.00 95.75 102 ARG A N 1
ATOM 766 C CA . ARG A 1 102 ? 0.989 6.821 0.898 1.00 95.75 102 ARG A CA 1
ATOM 767 C C . ARG A 1 102 ? 1.957 7.980 0.661 1.00 95.75 102 ARG A C 1
ATOM 769 O O . ARG A 1 102 ? 2.685 7.960 -0.324 1.00 95.75 102 ARG A O 1
ATOM 776 N N . LEU A 1 103 ? 1.997 8.956 1.568 1.00 93.44 103 LEU A N 1
ATOM 777 C CA . LEU A 1 103 ? 2.965 10.056 1.502 1.00 93.44 103 LEU A CA 1
ATOM 778 C C . LEU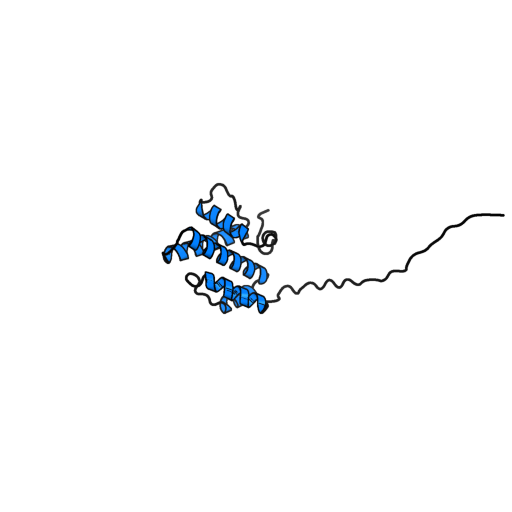 A 1 103 ? 4.408 9.562 1.645 1.00 93.44 103 LEU A C 1
ATOM 780 O O . LEU A 1 103 ? 5.280 10.040 0.930 1.00 93.44 103 LEU A O 1
ATOM 784 N N . ASN A 1 104 ? 4.661 8.590 2.526 1.00 93.69 104 ASN A N 1
ATOM 785 C CA . ASN A 1 104 ? 5.991 7.995 2.666 1.00 93.69 104 ASN A CA 1
ATOM 786 C C . ASN A 1 104 ? 6.392 7.188 1.424 1.00 93.69 104 ASN A C 1
ATOM 788 O O . ASN A 1 104 ? 7.543 7.266 1.014 1.00 93.69 104 ASN A O 1
ATOM 792 N N . VAL A 1 105 ? 5.463 6.462 0.793 1.00 93.12 105 VAL A N 1
ATOM 793 C CA . VAL A 1 105 ? 5.729 5.806 -0.498 1.00 93.12 105 VAL A CA 1
ATOM 794 C C . VAL A 1 105 ? 6.111 6.839 -1.552 1.00 93.12 105 VAL A C 1
ATOM 796 O O . VAL A 1 105 ? 7.161 6.695 -2.165 1.00 93.12 105 VAL A O 1
ATOM 799 N N . ALA A 1 106 ? 5.325 7.908 -1.708 1.00 91.12 106 ALA A N 1
ATOM 800 C CA . ALA A 1 106 ? 5.642 8.972 -2.658 1.00 91.12 106 ALA A CA 1
ATOM 801 C C . ALA A 1 106 ? 7.016 9.597 -2.367 1.00 91.12 106 ALA A C 1
ATOM 803 O O . ALA A 1 106 ? 7.826 9.743 -3.273 1.00 91.12 106 ALA A O 1
ATOM 804 N N . TYR A 1 107 ? 7.312 9.902 -1.100 1.00 88.75 107 TYR A N 1
ATOM 805 C CA . TYR A 1 107 ? 8.617 10.417 -0.684 1.00 88.75 107 TYR A CA 1
ATOM 806 C C . TYR A 1 107 ? 9.771 9.501 -1.120 1.00 88.75 107 TYR A C 1
ATOM 808 O O . TYR A 1 107 ? 10.736 9.985 -1.702 1.00 88.75 107 TYR A O 1
ATOM 816 N N . LEU A 1 108 ? 9.650 8.188 -0.901 1.00 88.44 108 LEU A N 1
ATOM 817 C CA . LEU A 1 108 ? 10.654 7.215 -1.340 1.00 88.44 108 LEU A CA 1
ATOM 818 C C . LEU A 1 108 ? 10.768 7.165 -2.870 1.00 88.44 108 LEU A C 1
ATOM 820 O O . LEU A 1 108 ? 11.875 7.140 -3.397 1.00 88.44 108 LEU A O 1
ATOM 824 N N . GLN A 1 109 ? 9.644 7.191 -3.591 1.00 88.44 109 GLN A N 1
ATOM 825 C CA . GLN A 1 109 ? 9.636 7.161 -5.059 1.00 88.44 109 GLN A CA 1
ATOM 826 C C . GLN A 1 109 ? 10.305 8.386 -5.698 1.00 88.44 109 GLN A C 1
ATOM 828 O O . GLN A 1 109 ? 10.778 8.292 -6.826 1.00 88.44 109 GLN A O 1
ATOM 833 N N . PHE A 1 110 ? 10.376 9.515 -4.988 1.00 86.69 110 PHE A N 1
ATOM 834 C CA . PHE A 1 110 ? 11.059 10.736 -5.433 1.00 86.69 110 PHE A CA 1
ATOM 835 C C . PHE A 1 110 ? 12.477 10.896 -4.853 1.00 86.69 110 PHE A C 1
ATOM 837 O O . PHE A 1 110 ? 12.988 12.012 -4.789 1.00 86.69 110 PHE A O 1
ATOM 844 N N . GLY A 1 111 ? 13.114 9.804 -4.422 1.00 80.69 111 GL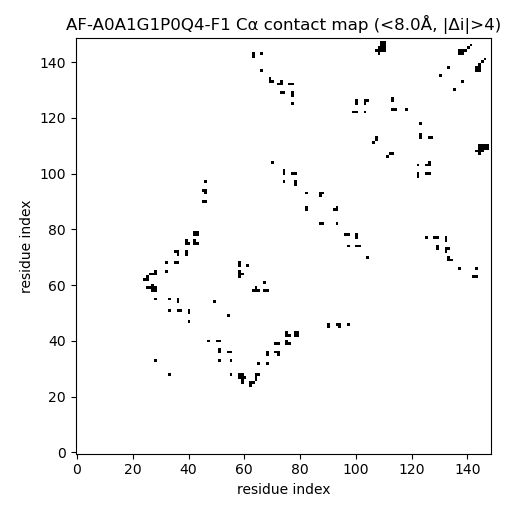Y A N 1
ATOM 845 C CA . GLY A 1 111 ? 14.511 9.813 -3.971 1.00 80.69 111 GLY A CA 1
ATOM 846 C C . GLY A 1 111 ? 14.706 10.309 -2.545 1.00 80.69 111 GLY A C 1
ATOM 847 O O . GLY A 1 111 ? 15.801 10.719 -2.166 1.00 80.69 111 GLY A O 1
ATOM 848 N N . GLY A 1 112 ? 13.644 10.301 -1.745 1.00 79.81 112 GLY A N 1
ATOM 849 C CA . GLY A 1 112 ? 13.719 10.650 -0.341 1.00 79.81 112 GLY A CA 1
ATOM 850 C C . GLY A 1 112 ? 14.525 9.634 0.472 1.00 79.81 112 GLY A C 1
ATOM 851 O O . GLY A 1 112 ? 14.288 8.430 0.384 1.00 79.81 112 GLY A O 1
ATOM 852 N N . ASP A 1 113 ? 15.426 10.128 1.322 1.00 75.81 113 ASP A N 1
ATOM 853 C CA . ASP A 1 113 ? 16.236 9.304 2.220 1.00 75.81 113 ASP A CA 1
ATOM 854 C C . ASP A 1 113 ? 15.358 8.587 3.267 1.00 75.81 113 ASP A C 1
ATOM 856 O O . ASP A 1 113 ? 14.720 9.246 4.102 1.00 75.81 113 ASP A O 1
ATOM 860 N N . PRO A 1 114 ? 15.318 7.242 3.277 1.00 69.56 1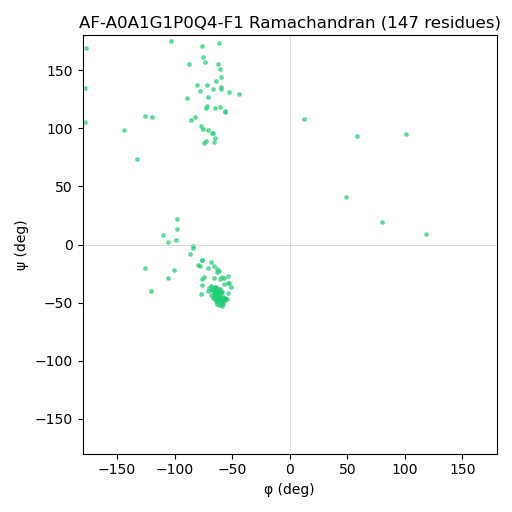14 PRO A N 1
ATOM 861 C CA . PRO A 1 114 ? 14.513 6.477 4.219 1.00 69.56 114 PRO A CA 1
ATOM 862 C C . PRO A 1 114 ? 14.885 6.676 5.694 1.00 69.56 114 PRO A C 1
ATOM 864 O O . PRO A 1 114 ? 14.023 6.472 6.555 1.00 69.56 114 PRO A O 1
ATOM 867 N N . GLU A 1 115 ? 16.112 7.105 5.987 1.00 70.94 115 GLU A N 1
ATOM 868 C CA . GLU A 1 115 ? 16.629 7.326 7.342 1.00 70.94 115 GLU A CA 1
ATOM 869 C C . GLU A 1 115 ? 16.751 8.810 7.716 1.00 70.94 115 GLU A C 1
ATOM 871 O O . GLU A 1 115 ? 17.150 9.119 8.837 1.00 70.94 115 GLU A O 1
ATOM 876 N N . GLY A 1 116 ? 16.340 9.722 6.825 1.00 67.75 116 GLY A N 1
ATOM 877 C CA . GLY A 1 116 ? 16.629 11.154 6.923 1.00 67.75 116 GLY A CA 1
ATOM 878 C C . GLY A 1 116 ? 16.451 11.763 8.321 1.00 67.75 116 GLY A C 1
ATOM 879 O O . GLY A 1 116 ? 15.389 11.639 8.945 1.00 67.75 116 GLY A O 1
ATOM 880 N N . GLU A 1 117 ? 17.479 12.488 8.768 1.00 57.88 117 GLU A N 1
ATOM 881 C CA . GLU A 1 117 ? 17.703 12.986 10.139 1.00 57.88 117 GLU A CA 1
ATOM 882 C C . GLU A 1 117 ? 16.543 13.809 10.741 1.00 57.88 117 GLU A C 1
ATOM 884 O O . GLU A 1 117 ? 16.335 13.806 11.952 1.00 57.88 117 GLU A O 1
ATOM 889 N N . ASN A 1 118 ? 15.734 14.470 9.903 1.00 61.06 118 ASN A N 1
ATOM 890 C CA . ASN A 1 118 ? 14.621 15.337 10.327 1.00 61.06 118 ASN A CA 1
ATOM 891 C C . ASN A 1 118 ? 13.240 14.661 10.291 1.00 61.06 118 ASN A C 1
ATOM 893 O O . ASN A 1 118 ? 12.199 15.322 10.361 1.00 61.06 118 ASN A O 1
ATOM 897 N N . SER A 1 119 ? 13.199 13.340 10.158 1.00 66.75 119 SER A N 1
ATOM 898 C CA . SER A 1 119 ? 11.942 12.618 9.999 1.00 66.75 119 SER A CA 1
ATOM 899 C C . SER A 1 119 ? 11.228 12.386 11.329 1.00 66.75 119 SER A C 1
ATOM 901 O O . SER A 1 119 ? 11.823 11.959 12.320 1.00 66.75 119 SER A O 1
ATOM 903 N N . ARG A 1 120 ? 9.904 12.583 11.360 1.00 81.50 120 ARG A N 1
ATOM 904 C CA . ARG A 1 120 ? 9.095 12.232 12.540 1.00 81.50 120 ARG A CA 1
ATOM 905 C C . ARG A 1 120 ? 9.237 10.733 12.831 1.00 81.50 120 ARG A C 1
ATOM 907 O O . ARG A 1 120 ? 9.251 9.918 11.912 1.00 81.50 120 ARG A O 1
ATOM 914 N N . LYS A 1 121 ? 9.241 10.340 14.113 1.00 85.12 121 LYS A N 1
ATOM 915 C CA . LYS A 1 121 ? 9.361 8.923 14.535 1.00 85.12 121 LYS A CA 1
ATOM 916 C C . LYS A 1 121 ? 8.363 7.987 13.838 1.00 85.12 121 LYS A C 1
ATOM 918 O O . LYS A 1 121 ? 8.706 6.851 13.526 1.00 85.12 121 LYS A O 1
ATOM 923 N N . LEU A 1 122 ? 7.139 8.461 13.588 1.00 81.69 122 LEU A N 1
ATOM 924 C CA . LEU A 1 122 ? 6.121 7.695 12.864 1.00 81.69 122 LEU A CA 1
ATOM 925 C C . LEU A 1 122 ? 6.518 7.441 11.402 1.00 81.69 122 LEU A C 1
ATOM 927 O O . LEU A 1 122 ? 6.336 6.330 10.922 1.00 81.69 122 LEU A O 1
ATOM 931 N N . ASP A 1 123 ? 7.093 8.432 10.722 1.00 88.00 123 ASP A N 1
ATOM 932 C CA . ASP A 1 123 ? 7.512 8.322 9.320 1.00 88.00 123 ASP A CA 1
ATOM 933 C C . ASP A 1 123 ? 8.700 7.360 9.164 1.00 88.00 123 ASP A C 1
ATOM 935 O O . ASP A 1 123 ? 8.723 6.533 8.254 1.00 88.00 123 ASP A O 1
ATOM 939 N N . LEU A 1 124 ? 9.653 7.377 10.104 1.00 87.00 124 LEU A N 1
ATOM 940 C CA . LEU A 1 124 ? 10.718 6.364 10.169 1.00 87.00 124 LEU A CA 1
ATOM 941 C C . LEU A 1 124 ? 10.145 4.954 10.341 1.00 87.00 124 LEU A C 1
ATOM 943 O O . LEU A 1 124 ? 10.526 4.032 9.625 1.00 87.00 124 LEU A O 1
ATOM 947 N N . TRP A 1 125 ? 9.187 4.782 11.251 1.00 89.88 125 TRP A N 1
ATOM 948 C CA . TRP A 1 125 ? 8.614 3.467 11.514 1.00 89.88 125 TRP A CA 1
ATOM 949 C C . TRP A 1 125 ? 7.742 2.940 10.364 1.00 89.88 125 TRP A C 1
ATOM 951 O O . TRP A 1 125 ? 7.782 1.745 10.050 1.00 89.88 125 TRP A O 1
ATOM 961 N N . ILE A 1 126 ? 6.989 3.828 9.706 1.00 92.38 126 ILE A N 1
ATOM 962 C CA . ILE A 1 126 ? 6.257 3.521 8.474 1.00 92.38 126 ILE A CA 1
ATOM 963 C C . ILE A 1 126 ? 7.233 3.026 7.414 1.00 92.38 126 ILE A C 1
ATOM 965 O O . ILE A 1 126 ? 7.023 1.946 6.871 1.00 92.38 126 ILE A O 1
ATOM 969 N N . ARG A 1 127 ? 8.322 3.762 7.164 1.00 90.56 127 ARG A N 1
ATOM 970 C CA . ARG A 1 127 ? 9.317 3.381 6.157 1.00 90.56 127 ARG A CA 1
ATOM 971 C C . ARG A 1 127 ? 9.955 2.042 6.492 1.00 90.56 127 ARG A C 1
ATOM 973 O O . ARG A 1 127 ? 9.853 1.128 5.686 1.00 90.56 127 ARG A O 1
ATOM 980 N N . GLN A 1 128 ? 10.474 1.850 7.703 1.00 90.75 128 GLN A N 1
ATOM 981 C CA . GLN A 1 128 ? 11.024 0.556 8.139 1.00 90.75 128 GLN A CA 1
ATOM 982 C C . GLN A 1 128 ? 10.038 -0.612 7.970 1.00 90.75 128 GLN A C 1
ATOM 984 O O . GLN A 1 128 ? 10.443 -1.746 7.720 1.00 90.75 128 GLN A O 1
ATOM 989 N N . THR A 1 129 ? 8.736 -0.365 8.122 1.00 93.00 129 THR A N 1
ATOM 990 C CA . THR A 1 129 ? 7.712 -1.389 7.891 1.00 93.00 129 THR A CA 1
ATOM 991 C C . THR A 1 129 ? 7.460 -1.611 6.401 1.00 93.00 129 THR A C 1
ATOM 993 O O . THR A 1 129 ? 7.438 -2.764 5.980 1.00 93.00 129 THR A O 1
ATOM 996 N N . LEU A 1 130 ? 7.392 -0.550 5.592 1.00 92.56 130 LEU A N 1
ATOM 997 C CA . LEU A 1 130 ? 7.321 -0.639 4.130 1.00 92.56 130 LEU A CA 1
ATOM 998 C C . LEU A 1 130 ? 8.501 -1.430 3.552 1.00 92.56 130 LEU A C 1
ATOM 1000 O O . LEU A 1 130 ? 8.270 -2.354 2.783 1.00 92.56 130 LEU A O 1
ATOM 1004 N N . PHE A 1 131 ? 9.741 -1.153 3.973 1.00 90.94 131 PHE A N 1
ATOM 1005 C CA . PHE A 1 131 ? 10.945 -1.867 3.514 1.00 90.94 131 PHE A CA 1
ATOM 1006 C C . PHE A 1 131 ? 10.909 -3.374 3.800 1.00 90.94 131 PHE A C 1
ATOM 1008 O O . PHE A 1 131 ? 11.524 -4.152 3.076 1.00 90.94 131 PHE A O 1
ATOM 1015 N N . ARG A 1 132 ? 10.191 -3.810 4.843 1.00 93.44 132 ARG A N 1
ATOM 1016 C CA . ARG A 1 132 ? 10.016 -5.242 5.137 1.00 93.44 132 ARG A CA 1
ATOM 1017 C C . ARG A 1 132 ? 9.035 -5.924 4.184 1.00 93.44 132 ARG A C 1
ATOM 1019 O O . ARG A 1 132 ? 9.163 -7.127 3.974 1.00 93.44 132 ARG A O 1
ATOM 1026 N N . HIS A 1 133 ? 8.075 -5.176 3.641 1.00 94.50 133 HIS A N 1
ATOM 1027 C CA . HIS A 1 133 ? 7.026 -5.695 2.758 1.00 94.50 133 HIS A CA 1
ATOM 1028 C C . HIS A 1 133 ? 7.301 -5.444 1.272 1.00 94.50 133 HIS A C 1
ATOM 1030 O O . HIS A 1 133 ? 6.765 -6.158 0.428 1.00 94.50 133 HIS A O 1
ATOM 1036 N N . LEU A 1 134 ? 8.138 -4.460 0.939 1.00 91.44 134 LEU A N 1
ATOM 1037 C CA . LEU A 1 134 ? 8.554 -4.193 -0.433 1.00 91.44 134 LEU A CA 1
ATOM 1038 C C . LEU A 1 134 ? 9.514 -5.287 -0.936 1.00 91.44 134 LEU A C 1
ATOM 1040 O O . LEU A 1 134 ? 10.436 -5.690 -0.220 1.00 91.44 134 LEU A O 1
ATOM 1044 N N . PRO A 1 135 ? 9.353 -5.764 -2.183 1.00 89.50 135 PRO A N 1
ATOM 1045 C CA . PRO A 1 135 ? 10.333 -6.647 -2.805 1.00 89.50 135 PRO A CA 1
ATOM 1046 C C . PRO A 1 135 ? 11.700 -5.961 -2.903 1.00 89.50 135 PRO A C 1
ATOM 1048 O O . PRO A 1 135 ? 11.789 -4.826 -3.363 1.00 89.50 135 PRO A O 1
ATOM 1051 N N . ARG A 1 136 ? 12.774 -6.670 -2.528 1.00 80.31 136 ARG A N 1
ATOM 1052 C CA . ARG A 1 136 ? 14.132 -6.095 -2.434 1.00 80.31 136 ARG A CA 1
ATOM 1053 C C . ARG A 1 136 ? 14.599 -5.393 -3.713 1.00 80.31 136 ARG A C 1
ATOM 1055 O O . ARG A 1 136 ? 15.145 -4.311 -3.612 1.00 80.31 136 ARG A O 1
ATOM 1062 N N . GLY A 1 137 ? 14.335 -5.977 -4.883 1.00 82.88 137 GLY A N 1
ATOM 1063 C CA . GLY A 1 137 ? 14.758 -5.407 -6.169 1.00 82.88 137 GLY A CA 1
ATOM 1064 C C . GLY A 1 137 ? 13.824 -4.344 -6.751 1.00 82.88 137 GLY A C 1
ATOM 1065 O O . GLY A 1 137 ? 14.108 -3.833 -7.823 1.00 82.88 137 GLY A O 1
ATOM 1066 N N . LEU A 1 138 ? 12.698 -4.030 -6.097 1.00 86.62 138 LEU A N 1
ATOM 1067 C CA . LEU A 1 138 ? 11.760 -3.029 -6.615 1.00 86.62 138 LEU A CA 1
ATOM 1068 C C . LEU A 1 138 ? 12.263 -1.599 -6.389 1.00 86.62 138 LEU A C 1
ATOM 1070 O O . LEU A 1 138 ? 11.942 -0.710 -7.166 1.00 86.62 138 LEU A O 1
ATOM 1074 N N . MET A 1 139 ? 13.039 -1.376 -5.329 1.00 81.38 139 MET A N 1
ATOM 1075 C CA . MET A 1 139 ? 13.572 -0.049 -4.998 1.00 81.38 139 MET A CA 1
ATOM 1076 C C . MET A 1 139 ? 14.799 0.320 -5.824 1.00 81.38 139 MET A C 1
ATOM 1078 O O . MET A 1 139 ? 15.120 1.496 -5.932 1.00 81.38 139 MET A O 1
ATOM 1082 N N . ASP A 1 140 ? 15.432 -0.677 -6.436 1.00 83.44 140 ASP A N 1
ATOM 1083 C CA . ASP A 1 140 ? 16.525 -0.486 -7.384 1.00 83.44 140 ASP A CA 1
ATOM 1084 C C . ASP A 1 140 ? 16.003 -0.200 -8.807 1.00 83.44 140 ASP A C 1
ATOM 1086 O O . ASP A 1 140 ? 16.801 -0.000 -9.720 1.00 83.44 140 ASP A O 1
ATOM 1090 N N . ASP A 1 141 ? 14.679 -0.218 -9.026 1.00 84.19 141 ASP A N 1
ATOM 1091 C CA . ASP A 1 141 ? 14.066 0.052 -10.328 1.00 84.19 141 ASP A CA 1
ATOM 1092 C C . ASP A 1 141 ? 13.860 1.568 -10.529 1.00 84.19 141 ASP A C 1
ATOM 1094 O O . ASP A 1 141 ? 12.930 2.143 -9.948 1.00 84.19 141 ASP A O 1
ATOM 1098 N N . PRO A 1 142 ? 14.659 2.230 -11.393 1.00 82.62 142 PRO A N 1
ATOM 1099 C CA . PRO A 1 142 ? 14.582 3.674 -11.607 1.00 82.62 142 PRO A CA 1
ATOM 1100 C C . PRO A 1 142 ? 13.289 4.121 -12.302 1.00 82.62 142 PRO A C 1
ATOM 1102 O O . PRO A 1 142 ? 12.968 5.312 -12.296 1.00 82.62 142 PRO A O 1
ATOM 1105 N N . ALA A 1 143 ? 12.535 3.193 -12.905 1.00 81.62 143 ALA A N 1
ATOM 1106 C CA . ALA A 1 143 ? 11.218 3.481 -13.465 1.00 81.62 143 ALA A CA 1
ATOM 1107 C C . ALA A 1 143 ? 10.133 3.607 -12.380 1.00 81.62 143 ALA A C 1
ATOM 1109 O O . ALA A 1 143 ? 9.026 4.063 -12.672 1.00 81.62 143 ALA A O 1
ATOM 1110 N N . VAL A 1 144 ? 10.436 3.190 -11.146 1.00 82.38 144 VAL A N 1
ATOM 1111 C CA . VAL A 1 144 ? 9.493 3.116 -10.023 1.00 82.38 144 VAL A CA 1
ATOM 1112 C C . VAL A 1 144 ? 9.947 3.982 -8.847 1.00 82.38 144 VAL A C 1
ATOM 1114 O O . VAL A 1 144 ? 9.108 4.639 -8.224 1.00 82.38 144 VAL A O 1
ATOM 1117 N N . PHE A 1 145 ? 11.249 3.986 -8.555 1.00 81.75 145 PHE A N 1
ATOM 1118 C CA . PHE A 1 145 ? 11.892 4.782 -7.515 1.00 81.75 145 PHE A CA 1
ATOM 1119 C C . PHE A 1 145 ? 13.031 5.592 -8.130 1.00 81.75 145 PHE A C 1
ATOM 1121 O O . PHE A 1 145 ? 14.045 5.046 -8.553 1.00 81.75 145 PHE A O 1
ATOM 1128 N N . HIS A 1 146 ? 12.864 6.908 -8.194 1.00 76.19 146 HIS A N 1
ATOM 1129 C CA . HIS A 1 146 ? 13.891 7.799 -8.712 1.00 76.19 146 HIS A CA 1
ATOM 1130 C C . HIS A 1 146 ? 14.980 8.011 -7.665 1.00 76.19 146 HIS A C 1
ATOM 1132 O O . HIS A 1 146 ? 14.687 8.349 -6.522 1.00 76.19 146 HIS A O 1
ATOM 1138 N N . THR A 1 147 ? 16.240 7.884 -8.061 1.00 62.03 147 THR A N 1
ATOM 1139 C CA . THR A 1 147 ? 17.367 8.410 -7.293 1.00 62.03 147 THR A CA 1
ATOM 1140 C C . THR A 1 147 ? 17.623 9.841 -7.752 1.00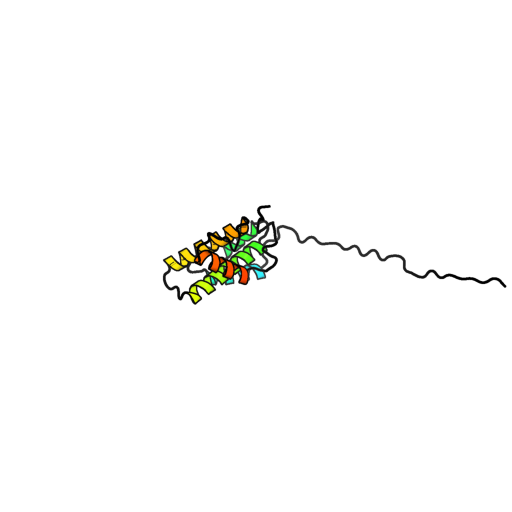 62.03 147 THR A C 1
ATOM 1142 O O . THR A 1 147 ? 17.770 10.093 -8.948 1.00 62.03 147 THR A O 1
ATOM 1145 N N . LEU A 1 148 ? 17.640 10.794 -6.817 1.00 54.16 148 LEU A N 1
ATOM 1146 C CA . LEU A 1 148 ? 18.169 12.130 -7.084 1.00 54.16 148 LEU A CA 1
ATOM 1147 C C . LEU A 1 148 ? 19.697 11.997 -7.112 1.00 54.16 148 LEU A C 1
ATOM 1149 O O . LEU A 1 148 ? 20.334 12.077 -6.064 1.00 54.16 148 LEU A O 1
ATOM 1153 N N . GLU A 1 149 ? 20.257 11.675 -8.279 1.00 40.56 149 GLU A N 1
ATOM 1154 C CA . GLU A 1 149 ? 21.691 11.878 -8.540 1.00 40.56 149 GLU A CA 1
ATOM 1155 C C . GLU A 1 149 ? 22.018 13.372 -8.658 1.00 40.56 149 GLU A C 1
ATOM 1157 O O . GLU A 1 149 ? 21.203 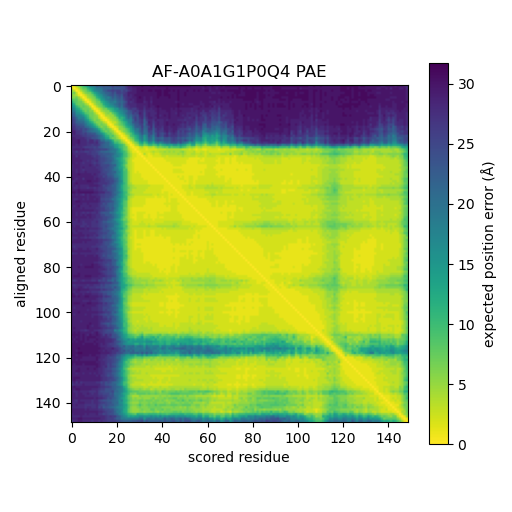14.120 -9.254 1.00 40.56 149 GLU A O 1
#

Secondary structure (DSSP, 8-state):
------------------------TTPPPPHHHHHHHHHHHHHTTTT----HHHHHHHHHTSS-HHHHHHHHHHHHHHHHHHHHHTT---HHHHHHHHHHHHHHHHHHHTT--TT-TT--HHHHHHHHHHHHHS-GGGTT-TTTS----

Solvent-accessible surface area (backbone atoms only — not comparable to full-atom values): 9034 Å² total; per-residue (Å²): 143,82,87,85,88,83,87,84,85,82,83,89,76,83,84,78,80,79,77,77,76,72,74,69,86,72,66,53,75,48,76,73,52,51,52,49,45,43,57,30,42,64,62,33,57,93,67,45,88,71,50,54,64,59,51,51,58,54,29,47,72,42,88,50,23,67,59,50,49,49,51,49,40,14,51,23,52,36,47,46,50,51,38,60,76,65,68,63,77,55,67,67,60,52,39,50,50,51,52,50,48,54,52,52,51,51,41,41,31,68,38,44,66,76,78,47,92,87,57,54,72,66,59,41,50,48,42,62,42,31,65,73,54,39,62,81,71,55,65,75,31,65,93,67,18,34,74,79,124

Sequence (149 aa):
MKCSPFARAAAGAVLFAVLWSAAPAGAGLTGGQEKRVAQARMLLEEVDARSAREIIDEFNRTPAPLANLQIYEAVAATYAELVKRKEMTDAAAKKQLYNQIRLNVAYLQFGGDPEGENSRKLDLWIRQTLFRHLPRGLMDDPAVFHTLE

Mean predicted aligned error: 10.65 Å

Foldseek 3Di:
DDDDDDDDDDDDDDPDPPPPPPDDQQDADDPVLLVLLQVLCVLCVLQDVDDSVNLSVVLSPASHSPLSSLLSSLLSQLLNVVCVVVVDDDSVVSNVLSVLLVVLQVCQQAQHDLPDPPDDPSSNVSSVSSCVSHDPCSSVDCSRRPHPD

Radius of gyration: 24.37 Å; Cα contacts (8 Å, |Δi|>4): 126; chains: 1; bounding box: 76×57×59 Å

pLDDT: mean 82.58, std 19.35, range [36.78, 98.5]

Nearest PDB structures (foldseek):
  5cwc-assembly1_A  TM=4.756E-01  e=1.145E+00  synthetic construct